Protein AF-A0AAW2FGM2-F1 (afdb_monomer_lite)

Sequence (177 aa):
MCGKAFARKAEIRDHERTHTGEKPYQCEFCGATFSQRSNLQSHKRATHYNDKRYKCDECGKGFKRRRLLDYHIKAAHTGERPYKCDICTATFVYPEHFKKHRRIHTGEKPYLCEVCGKAFNSRDNRNAHRFIHSDKKPYECLVCGMGFMRKPLLYAHMQIQVTHEKFSKHYLSVVVI

pLDDT: mean 86.31, std 13.94, range [35.91, 97.12]

Foldseek 3Di:
DDPDDDPDPVVVQLVVCVVVVDFPDADPPPRDTHSDPVVSVLCCCVPVVVPQPDADPVPRDGHSDPLVSVLCCCVPPVVPFPQADPVDRDTHSDVVVSVLVVCVVVVDFPDAQPPPRDTHSDPVVSQLVVCVVPVDQPDADPVPRDGHSDPVVSVVVVVVVVVVVVVVVVVVVPPDD

Organism: NCBI:txid286306

InterPro domains:
  IPR013087 Zinc finger C2H2-type [PF00096] (25-48)
  IPR013087 Zinc finger C2H2-type [PF00096] (54-77)
  IPR013087 Zinc finger C2H2-type [PF00096] (83-105)
  IPR013087 Zinc finger C2H2-type [PF00096] (111-133)
  IPR013087 Zinc finger C2H2-type [PF00096] (139-160)
  IPR013087 Zinc finger C2H2-type [PS00028] (27-48)
  IPR013087 Zinc finger C2H2-type [PS00028] (56-77)
  IPR013087 Zinc finger C2H2-type [PS00028] (85-105)
  IPR013087 Zinc finger C2H2-type [PS00028] (113-133)
  IPR013087 Zinc finger C2H2-type [PS50157] (1-24)
  IPR013087 Zinc finger C2H2-type [PS50157] (25-53)
  IPR013087 Zinc finger C2H2-type [PS50157] (54-82)
  IPR013087 Zinc finger C2H2-type [PS50157] (83-110)
  IPR013087 Zinc finger C2H2-type [PS50157] (111-138)
  IPR013087 Zinc finger C2H2-type [PS50157] (139-164)
  IPR013087 Zinc finger C2H2-type [SM00355] (1-19)
  IPR013087 Zinc finger C2H2-type [SM00355] (25-48)
  IPR013087 Zinc finger C2H2-type [SM00355] (54-77)
  IPR013087 Zinc finger C2H2-type [SM00355] (83-105)
  IPR013087 Zinc finger C2H2-type [SM00355] (111-133)

Secondary structure (DSSP, 8-state):
------SSHHHHHHHHHHHH----EE-TTT--EESSHHHHHHHHHHHTS----EE-TTT--EESSHHHHHHHHIIIII----EE-SSSS-EESSHHHHHHHHHHHH----EE-TTT--EESSHHHHHHHHGGGSS---EE-TTT--EESSHHHHHHHHHHHHHHHHHHHHHTTSS--

Structure (mmCIF, N/CA/C/O backbone):
data_AF-A0AAW2FGM2-F1
#
_entry.id   AF-A0AAW2FGM2-F1
#
loop_
_atom_site.group_PDB
_atom_site.id
_atom_site.type_symbol
_atom_site.label_atom_id
_atom_site.label_alt_id
_atom_site.label_comp_id
_atom_site.label_asym_id
_atom_site.label_entity_id
_atom_site.label_seq_id
_atom_site.pdbx_PDB_ins_code
_atom_site.Cartn_x
_atom_site.Cartn_y
_atom_site.Cartn_z
_atom_site.occupancy
_atom_site.B_iso_or_equiv
_atom_site.auth_seq_id
_atom_site.auth_comp_id
_atom_site.auth_asym_id
_atom_site.auth_atom_id
_atom_site.pdbx_PDB_model_num
ATOM 1 N N . MET A 1 1 ? -24.948 -17.562 7.994 1.00 68.38 1 MET A N 1
ATOM 2 C CA . MET A 1 1 ? -24.121 -18.772 7.776 1.00 68.38 1 MET A CA 1
ATOM 3 C C . MET A 1 1 ? -23.832 -18.901 6.288 1.00 68.38 1 MET A C 1
ATOM 5 O O . MET A 1 1 ? -24.749 -18.671 5.511 1.00 68.38 1 MET A O 1
ATOM 9 N N . CYS A 1 2 ? -22.591 -19.188 5.875 1.00 84.44 2 CYS A N 1
ATOM 10 C CA . CYS A 1 2 ? -22.249 -19.374 4.455 1.00 84.44 2 CYS A CA 1
ATOM 11 C C . CYS A 1 2 ? -21.988 -20.855 4.131 1.00 84.44 2 CYS A C 1
ATOM 13 O O . CYS A 1 2 ? -21.555 -21.606 4.998 1.00 84.44 2 CYS A O 1
ATOM 15 N N . GLY A 1 3 ? -22.253 -21.278 2.891 1.00 85.00 3 GLY A N 1
ATOM 16 C CA . GLY A 1 3 ? -22.211 -22.686 2.457 1.00 85.00 3 GLY A CA 1
ATOM 17 C C . GLY A 1 3 ? -20.811 -23.281 2.254 1.00 85.00 3 GLY A C 1
ATOM 18 O O . GLY A 1 3 ? -20.622 -24.097 1.358 1.00 85.00 3 GLY A O 1
ATOM 19 N N . LYS A 1 4 ? -19.804 -22.846 3.019 1.00 88.25 4 LYS A N 1
ATOM 20 C CA . LYS A 1 4 ? -18.447 -23.402 2.916 1.00 88.25 4 LYS A CA 1
ATOM 21 C C . LYS A 1 4 ? -18.359 -24.743 3.644 1.00 88.25 4 LYS A C 1
ATOM 23 O O . LYS A 1 4 ? -18.673 -24.823 4.827 1.00 88.25 4 LYS A O 1
ATOM 28 N N . ALA A 1 5 ? -17.871 -25.762 2.941 1.00 90.75 5 ALA A N 1
ATOM 29 C CA . ALA A 1 5 ? -17.566 -27.071 3.507 1.00 90.75 5 ALA A CA 1
ATOM 30 C C . ALA A 1 5 ? -16.104 -27.138 3.979 1.00 90.75 5 ALA A C 1
ATOM 32 O O . ALA A 1 5 ? -15.210 -26.588 3.334 1.00 90.75 5 ALA A O 1
ATOM 33 N N . PHE A 1 6 ? -15.865 -27.830 5.094 1.00 92.50 6 PHE A N 1
ATOM 34 C CA . PHE A 1 6 ? -14.537 -28.014 5.682 1.00 92.50 6 PHE A CA 1
ATOM 35 C C . PHE A 1 6 ? -14.317 -29.480 6.040 1.00 92.50 6 PHE A C 1
ATOM 37 O O . PHE A 1 6 ? -15.252 -30.173 6.438 1.00 92.50 6 PHE A O 1
ATOM 44 N N . ALA A 1 7 ? -13.069 -29.935 5.939 1.00 92.12 7 ALA A N 1
ATOM 45 C CA . ALA A 1 7 ? -12.710 -31.323 6.210 1.00 92.12 7 ALA A CA 1
ATOM 46 C C . ALA A 1 7 ? -12.625 -31.626 7.715 1.00 92.12 7 ALA A C 1
ATOM 48 O O . ALA A 1 7 ? -12.759 -32.778 8.124 1.00 92.12 7 ALA A O 1
ATOM 49 N N . ARG A 1 8 ? -12.386 -30.611 8.560 1.00 93.31 8 ARG A N 1
ATOM 50 C CA . ARG A 1 8 ? -12.215 -30.787 10.011 1.00 93.31 8 ARG A CA 1
ATOM 51 C C . ARG A 1 8 ? -13.100 -29.844 10.818 1.00 93.31 8 ARG A C 1
ATOM 53 O O . ARG A 1 8 ? -13.192 -28.657 10.524 1.00 93.31 8 ARG A O 1
ATOM 60 N N . LYS A 1 9 ? -13.639 -30.334 11.941 1.00 90.81 9 LYS A N 1
ATOM 61 C CA . LYS A 1 9 ? -14.436 -29.524 12.888 1.00 90.81 9 LYS A CA 1
ATOM 62 C C . LYS A 1 9 ? -13.695 -28.284 13.407 1.00 90.81 9 LYS A C 1
ATOM 64 O O . LYS A 1 9 ? -14.303 -27.234 13.580 1.00 90.81 9 LYS A O 1
ATOM 69 N N . ALA A 1 10 ? -12.383 -28.384 13.637 1.00 88.25 10 ALA A N 1
ATOM 70 C CA . ALA A 1 10 ? -11.576 -27.241 14.071 1.00 88.25 10 ALA A CA 1
ATOM 71 C C . ALA A 1 10 ? -11.558 -26.106 13.030 1.00 88.25 10 ALA A C 1
ATOM 73 O O . ALA A 1 10 ? -11.606 -24.939 13.408 1.00 88.25 10 ALA A O 1
ATOM 74 N N . GLU A 1 11 ? -11.545 -26.447 11.737 1.00 89.88 11 GLU A N 1
ATOM 75 C CA . GLU A 1 11 ? -11.578 -25.482 10.632 1.00 89.88 11 GLU A CA 1
ATOM 76 C C . GLU A 1 11 ? -12.949 -24.803 10.534 1.00 89.88 11 GLU A C 1
ATOM 78 O O . GLU A 1 11 ? -13.007 -23.598 10.306 1.00 89.88 11 GLU A O 1
ATOM 83 N N . ILE A 1 12 ? -14.036 -25.547 10.789 1.00 90.62 12 ILE A N 1
ATOM 84 C CA . ILE A 1 12 ? -15.398 -24.994 10.878 1.00 90.62 12 ILE A CA 1
ATOM 85 C C . ILE A 1 12 ? -15.466 -23.953 11.994 1.00 90.62 12 ILE A C 1
ATOM 87 O O . ILE A 1 12 ? -15.842 -22.815 11.738 1.00 90.62 12 ILE A O 1
ATOM 91 N N . ARG A 1 13 ? -15.025 -24.298 13.209 1.00 88.31 13 ARG A N 1
ATOM 92 C CA . ARG A 1 13 ? -15.037 -23.371 14.352 1.00 88.31 13 ARG A CA 1
ATOM 93 C C . ARG A 1 13 ? -14.201 -22.119 14.086 1.00 88.31 13 ARG A C 1
ATOM 95 O O . ARG A 1 13 ? -14.630 -21.005 14.364 1.00 88.31 13 ARG A O 1
ATOM 102 N N . ASP A 1 14 ? -13.000 -22.279 13.533 1.00 90.44 14 ASP A N 1
ATOM 103 C CA . ASP A 1 14 ? -12.157 -21.134 13.178 1.00 90.44 14 ASP A CA 1
ATOM 104 C C . ASP A 1 14 ? -12.788 -20.281 12.064 1.00 90.44 14 ASP A C 1
ATOM 106 O O . ASP A 1 14 ? -12.601 -19.062 12.040 1.00 90.44 14 ASP A O 1
ATOM 110 N N . HIS A 1 15 ? -13.545 -20.898 11.155 1.00 91.12 15 HIS A N 1
ATOM 111 C CA . HIS A 1 15 ? -14.318 -20.198 10.139 1.00 91.12 15 HIS A CA 1
ATOM 112 C C . HIS A 1 15 ? -15.531 -19.464 10.725 1.00 91.12 15 HIS A C 1
ATOM 114 O O . HIS A 1 15 ? -15.782 -18.327 10.332 1.00 91.12 15 HIS A O 1
ATOM 120 N N . GLU A 1 16 ? -16.252 -20.042 11.683 1.00 91.31 16 GLU A N 1
ATOM 121 C CA . GLU A 1 16 ? -17.394 -19.402 12.351 1.00 91.31 16 GLU A CA 1
ATOM 122 C C . GLU A 1 16 ? -17.005 -18.075 13.006 1.00 91.31 16 GLU A C 1
ATOM 124 O O . GLU A 1 16 ? -17.741 -17.093 12.895 1.00 91.31 16 GLU A O 1
ATOM 129 N N . ARG A 1 17 ? -15.783 -17.985 13.549 1.00 93.06 17 ARG A N 1
ATOM 130 C CA . ARG A 1 17 ? -15.220 -16.726 14.068 1.00 93.06 17 ARG A CA 1
ATOM 131 C C . ARG A 1 17 ? -15.147 -15.602 13.033 1.00 93.06 17 ARG A C 1
ATOM 133 O O . ARG A 1 17 ? -15.082 -14.431 13.395 1.00 93.06 17 ARG A O 1
ATOM 140 N N . THR A 1 18 ? -15.146 -15.925 11.739 1.00 90.12 18 THR A N 1
ATOM 141 C CA . THR A 1 18 ? -15.188 -14.914 10.670 1.00 90.12 18 THR A CA 1
ATOM 142 C C . THR A 1 18 ? -16.576 -14.303 10.482 1.00 90.12 18 THR A C 1
ATOM 144 O O . THR A 1 18 ? -16.660 -13.177 10.001 1.00 90.12 18 THR A O 1
ATOM 147 N N . HIS A 1 19 ? -17.637 -15.000 10.903 1.00 91.00 19 HIS A N 1
ATOM 148 C CA . HIS A 1 19 ? -19.005 -14.475 10.923 1.00 91.00 19 HIS A CA 1
ATOM 149 C C . HIS A 1 19 ? -19.289 -13.713 12.215 1.00 91.00 19 HIS A C 1
ATOM 151 O O . HIS A 1 19 ? -19.870 -12.635 12.173 1.00 91.00 19 HIS A O 1
ATOM 157 N N . THR A 1 20 ? -18.857 -14.253 13.357 1.00 92.25 20 THR A N 1
ATOM 158 C CA . THR A 1 20 ? -19.113 -13.644 14.674 1.00 92.25 20 THR A CA 1
ATOM 159 C C . THR A 1 20 ? -18.164 -12.491 14.997 1.00 92.25 20 THR A C 1
ATOM 161 O O . THR A 1 20 ? -18.450 -11.675 15.868 1.00 92.25 20 THR A O 1
ATOM 164 N N . GLY A 1 21 ? -17.015 -12.416 14.321 1.00 91.44 21 GLY A N 1
ATOM 165 C CA . GLY A 1 21 ? -15.962 -11.450 14.626 1.00 91.44 21 GLY A CA 1
ATOM 166 C C . GLY A 1 21 ? -15.158 -11.786 15.886 1.00 91.44 21 GLY A C 1
ATOM 167 O O . GLY A 1 21 ? -14.332 -10.972 16.303 1.00 91.44 21 GLY A O 1
ATOM 168 N N . GLU A 1 22 ? -15.363 -12.966 16.478 1.00 94.12 22 GLU A N 1
ATOM 169 C CA . GLU A 1 22 ? -14.672 -13.408 17.688 1.00 94.12 22 GLU A CA 1
ATOM 170 C C . GLU A 1 22 ? -13.151 -13.497 17.462 1.00 94.12 22 GLU A C 1
ATOM 172 O O . GLU A 1 22 ? -12.649 -14.110 16.511 1.00 94.12 22 GLU A O 1
ATOM 177 N N . LYS A 1 23 ? -12.390 -12.873 18.363 1.00 94.12 23 LYS A N 1
ATOM 178 C CA . LYS A 1 23 ? -10.925 -12.804 18.304 1.00 94.12 23 LYS A CA 1
ATOM 179 C C . LYS A 1 23 ? -10.315 -13.187 19.654 1.00 94.12 23 LYS A C 1
ATOM 181 O O . LYS A 1 23 ? -9.809 -12.314 20.356 1.00 94.12 23 LYS A O 1
ATOM 186 N N . PRO A 1 24 ? -10.349 -14.477 20.025 1.00 94.31 24 PRO A N 1
ATOM 187 C CA . PRO A 1 24 ? -9.980 -14.916 21.370 1.00 94.31 24 PRO A CA 1
ATOM 188 C C . PRO A 1 24 ? -8.474 -14.823 21.653 1.00 94.31 24 PRO A C 1
ATOM 190 O O . PRO A 1 24 ? -8.050 -14.914 22.800 1.00 94.31 24 PRO A O 1
ATOM 193 N N . TYR A 1 25 ? -7.636 -14.649 20.628 1.00 95.94 25 TYR A N 1
ATOM 194 C CA . TYR A 1 25 ? -6.185 -14.628 20.793 1.00 95.94 25 TYR A CA 1
ATOM 195 C C . TYR A 1 25 ? -5.666 -13.193 20.863 1.00 95.94 25 TYR A C 1
ATOM 197 O O . TYR A 1 25 ? -5.534 -12.533 19.833 1.00 95.94 25 TYR A O 1
ATOM 205 N N . GLN A 1 26 ? -5.329 -12.724 22.062 1.00 96.75 26 GLN A N 1
ATOM 206 C CA . GLN A 1 26 ? -4.797 -11.382 22.298 1.00 96.75 26 GLN A CA 1
ATOM 207 C C . GLN A 1 26 ? -3.262 -11.360 22.357 1.00 96.75 26 GLN A C 1
ATOM 209 O O . GLN A 1 26 ? -2.614 -12.261 22.889 1.00 96.75 26 GLN A O 1
ATOM 214 N N . CYS A 1 27 ? -2.665 -10.311 21.795 1.00 96.19 27 CYS A N 1
ATOM 215 C CA . CYS A 1 27 ? -1.245 -10.023 21.922 1.00 96.19 27 CYS A CA 1
ATOM 216 C C . CYS A 1 27 ? -0.954 -9.327 23.251 1.00 96.19 27 CYS A C 1
ATOM 218 O O . CYS A 1 27 ? -1.434 -8.222 23.482 1.00 96.19 27 CYS A O 1
ATOM 220 N N . GLU A 1 28 ? -0.106 -9.937 24.075 1.00 95.94 28 GLU A N 1
ATOM 221 C CA . GLU A 1 28 ? 0.314 -9.389 25.374 1.00 95.94 28 GLU A CA 1
ATOM 222 C C . GLU A 1 28 ? 1.107 -8.076 25.269 1.00 95.94 28 GLU A C 1
ATOM 224 O O . GLU A 1 28 ? 1.099 -7.280 26.196 1.00 95.94 28 GLU A O 1
ATOM 229 N N . PHE A 1 29 ? 1.755 -7.813 24.127 1.00 93.00 29 PHE A N 1
ATOM 230 C CA . PHE A 1 29 ? 2.614 -6.635 23.953 1.00 93.00 29 PHE A CA 1
ATOM 231 C C . PHE A 1 29 ? 1.876 -5.385 23.458 1.00 93.00 29 PHE A C 1
ATOM 233 O O . PHE A 1 29 ? 2.351 -4.275 23.668 1.00 93.00 29 PHE A O 1
ATOM 240 N N . CYS A 1 30 ? 0.764 -5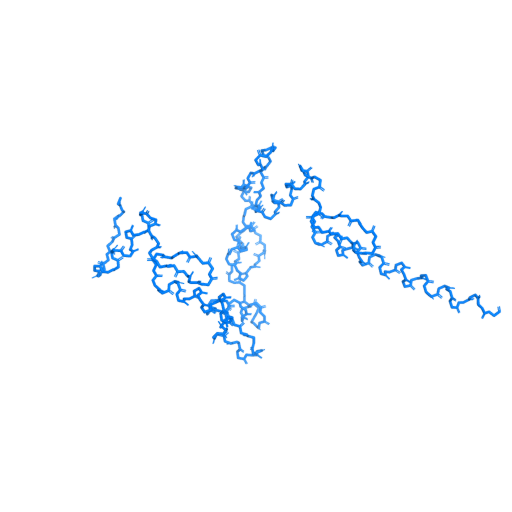.535 22.732 1.00 94.44 30 CYS A N 1
ATOM 241 C CA . CYS A 1 30 ? 0.050 -4.393 22.138 1.00 94.44 30 CYS A CA 1
ATOM 242 C C . CYS A 1 30 ? -1.477 -4.496 22.200 1.00 94.44 30 CYS A C 1
ATOM 244 O O . CYS A 1 30 ? -2.172 -3.680 21.600 1.00 94.44 30 CYS A O 1
ATOM 246 N N . GLY A 1 31 ? -2.016 -5.526 22.855 1.00 93.44 31 GLY A N 1
ATOM 247 C CA . GLY A 1 31 ? -3.454 -5.745 22.992 1.00 93.44 31 GLY A CA 1
ATOM 248 C C . GLY A 1 31 ? -4.181 -6.154 21.706 1.00 93.44 31 GLY A C 1
ATOM 249 O O . GLY A 1 31 ? -5.380 -6.410 21.760 1.00 93.44 31 GLY A O 1
ATOM 250 N N . ALA A 1 32 ? -3.498 -6.252 20.558 1.00 95.50 32 ALA A N 1
ATOM 251 C CA . ALA A 1 32 ? -4.118 -6.640 19.290 1.00 95.50 32 ALA A CA 1
ATOM 252 C C . ALA A 1 32 ? -4.714 -8.055 19.356 1.00 95.50 32 ALA A C 1
ATOM 254 O O . ALA A 1 32 ? -4.048 -8.987 19.805 1.00 95.50 32 ALA A O 1
ATOM 255 N N . THR A 1 33 ? -5.944 -8.232 18.866 1.00 96.31 33 THR A N 1
ATOM 256 C CA . THR A 1 33 ? -6.665 -9.512 18.923 1.00 96.31 33 THR A CA 1
ATOM 257 C C . THR A 1 33 ? -6.789 -10.191 17.558 1.00 96.31 33 THR A C 1
ATOM 259 O O . THR A 1 33 ? -6.890 -9.546 16.509 1.00 96.31 33 THR A O 1
ATOM 262 N N . PHE A 1 34 ? -6.784 -11.524 17.565 1.00 95.38 34 PHE A N 1
ATOM 263 C CA . PHE A 1 34 ? -6.792 -12.378 16.381 1.00 95.38 34 PHE A CA 1
ATOM 264 C C . PHE A 1 34 ? -7.787 -13.531 16.544 1.00 95.38 34 PHE A C 1
ATOM 266 O O . PHE A 1 34 ? -7.975 -14.063 17.635 1.00 95.38 34 PHE A O 1
ATOM 273 N N . SER A 1 35 ? -8.398 -13.955 15.436 1.00 93.94 35 SER A N 1
ATOM 274 C CA . SER A 1 35 ? -9.337 -15.089 15.395 1.00 93.94 35 SER A CA 1
ATOM 275 C C . SER A 1 35 ? -8.649 -16.458 15.423 1.00 93.94 35 SER A C 1
ATOM 277 O O . SER A 1 35 ? -9.289 -17.465 15.718 1.00 93.94 35 SER A O 1
ATOM 279 N N . GLN A 1 36 ? -7.343 -16.506 15.136 1.00 93.56 36 GLN A N 1
ATOM 280 C CA . GLN A 1 36 ? -6.541 -17.732 15.087 1.00 93.56 36 GLN A CA 1
ATOM 281 C C . GLN A 1 36 ? -5.196 -17.549 15.799 1.00 93.56 36 GLN A C 1
ATOM 283 O O . GLN A 1 36 ? -4.550 -16.501 15.680 1.00 93.56 36 GLN A O 1
ATOM 288 N N . ARG A 1 37 ? -4.731 -18.608 16.475 1.00 93.12 37 ARG A N 1
ATOM 289 C CA . ARG A 1 37 ? -3.447 -18.626 17.198 1.00 93.12 37 ARG A CA 1
ATOM 290 C C . ARG A 1 37 ? -2.247 -18.430 16.269 1.00 93.12 37 ARG A C 1
ATOM 292 O O . ARG A 1 37 ? -1.303 -17.726 16.625 1.00 93.12 37 ARG A O 1
ATOM 299 N N . SER A 1 38 ? -2.287 -19.020 15.075 1.00 91.19 38 SER A N 1
ATOM 300 C CA . SER A 1 38 ? -1.256 -18.862 14.038 1.00 91.19 38 SER A CA 1
ATOM 301 C C . SER A 1 38 ? -1.060 -17.391 13.661 1.00 91.19 38 SER A C 1
ATOM 303 O O . SER A 1 38 ? 0.073 -16.912 13.613 1.00 91.19 38 SER A O 1
ATOM 305 N N . ASN A 1 39 ? -2.157 -16.647 13.496 1.00 92.50 39 ASN A N 1
ATOM 306 C CA . ASN A 1 39 ? -2.129 -15.225 13.162 1.00 92.50 39 ASN A CA 1
ATOM 307 C C . ASN A 1 39 ? -1.524 -14.380 14.288 1.00 92.50 39 ASN A C 1
ATOM 309 O O . ASN A 1 39 ? -0.665 -13.541 14.008 1.00 92.50 39 ASN A O 1
ATOM 313 N N . LEU A 1 40 ? -1.895 -14.639 15.550 1.00 94.44 40 LEU A N 1
ATOM 314 C CA . LEU A 1 40 ? -1.258 -13.997 16.706 1.00 94.44 40 LEU A CA 1
ATOM 315 C C . LEU A 1 40 ? 0.252 -14.275 16.724 1.00 94.44 40 LEU A C 1
ATOM 317 O O . LEU A 1 40 ? 1.063 -13.367 16.904 1.00 94.44 40 LEU A O 1
ATOM 321 N N . GLN A 1 41 ? 0.649 -15.525 16.500 1.00 92.19 41 GLN A N 1
ATOM 322 C CA . GLN A 1 41 ? 2.053 -15.911 16.527 1.00 92.19 41 GLN A CA 1
ATOM 323 C C . GLN A 1 41 ? 2.860 -15.242 15.404 1.00 92.19 41 GLN A C 1
ATOM 325 O O . GLN A 1 41 ? 3.976 -14.768 15.643 1.00 92.19 41 GLN A O 1
ATOM 330 N N . SER A 1 42 ? 2.308 -15.178 14.191 1.00 88.94 42 SER A N 1
ATOM 331 C CA . SER A 1 42 ? 2.902 -14.442 13.075 1.00 88.94 42 SER A CA 1
ATOM 332 C C . SER A 1 42 ? 2.984 -12.944 13.360 1.00 88.94 42 SER A C 1
ATOM 334 O O . SER A 1 42 ? 3.994 -12.328 13.030 1.00 88.94 42 SER A O 1
ATOM 336 N N . HIS A 1 43 ? 1.968 -12.361 14.001 1.00 91.06 43 HIS A N 1
ATOM 337 C CA . HIS A 1 43 ? 1.990 -10.970 14.443 1.00 91.06 43 HIS A CA 1
ATOM 338 C C . HIS A 1 43 ? 3.114 -10.714 15.454 1.00 91.06 43 HIS A C 1
ATOM 340 O O . HIS A 1 43 ? 3.910 -9.806 15.228 1.00 91.06 43 HIS A O 1
ATOM 346 N N . LYS A 1 44 ? 3.248 -11.538 16.505 1.00 91.44 44 LYS A N 1
ATOM 347 C CA . LYS A 1 44 ? 4.320 -11.385 17.506 1.00 91.44 44 LYS A CA 1
ATOM 348 C C . LYS A 1 44 ? 5.706 -11.380 16.854 1.00 91.44 44 LYS A C 1
ATOM 350 O O . LYS A 1 44 ? 6.495 -10.462 17.064 1.00 91.44 44 LYS A O 1
ATOM 355 N N . ARG A 1 45 ? 5.958 -12.350 15.970 1.00 87.81 45 ARG A N 1
ATOM 356 C CA . ARG A 1 45 ? 7.206 -12.454 15.187 1.00 87.81 45 ARG A CA 1
ATOM 357 C C . ARG A 1 45 ? 7.452 -11.225 14.321 1.00 87.81 45 ARG A C 1
ATOM 359 O O . ARG A 1 45 ? 8.539 -10.656 14.341 1.00 87.81 45 ARG A O 1
ATOM 366 N N . ALA A 1 46 ? 6.437 -10.807 13.574 1.00 85.06 46 ALA A N 1
ATOM 367 C CA . ALA A 1 46 ? 6.564 -9.711 12.632 1.00 85.06 46 ALA A CA 1
ATOM 368 C C . ALA A 1 46 ? 6.711 -8.349 13.323 1.00 85.06 46 ALA A C 1
ATOM 370 O O . ALA A 1 46 ? 7.460 -7.514 12.826 1.00 85.06 46 ALA A O 1
ATOM 371 N N . THR A 1 47 ? 5.992 -8.092 14.412 1.00 86.19 47 THR A N 1
ATOM 372 C CA . THR A 1 47 ? 5.864 -6.744 14.987 1.00 86.19 47 THR A CA 1
ATOM 373 C C . THR A 1 47 ? 6.773 -6.522 16.185 1.00 86.19 47 THR A C 1
ATOM 375 O O . THR A 1 47 ? 7.353 -5.448 16.287 1.00 86.19 47 THR A O 1
ATOM 378 N N . HIS A 1 48 ? 6.932 -7.517 17.057 1.00 88.56 48 HIS A N 1
ATOM 379 C CA . HIS A 1 48 ? 7.652 -7.340 18.321 1.00 88.56 48 HIS A CA 1
ATOM 380 C C . HIS A 1 48 ? 9.091 -7.854 18.248 1.00 88.56 48 HIS A C 1
ATOM 382 O O . HIS A 1 48 ? 9.997 -7.195 18.739 1.00 88.56 48 HIS A O 1
ATOM 388 N N . TYR A 1 49 ? 9.328 -8.966 17.548 1.00 86.12 49 TYR A N 1
ATOM 389 C CA . TYR A 1 49 ? 10.671 -9.557 17.446 1.00 86.12 49 TYR A CA 1
ATOM 390 C C . TYR A 1 49 ? 11.447 -9.145 16.190 1.00 86.12 49 TYR A C 1
ATOM 392 O O . TYR A 1 49 ? 12.590 -9.551 16.016 1.00 86.12 49 TYR A O 1
ATOM 400 N N . ASN A 1 50 ? 10.829 -8.367 15.290 1.00 80.81 50 ASN A N 1
ATOM 401 C CA . ASN A 1 50 ? 11.396 -8.000 13.984 1.00 80.81 50 ASN A CA 1
ATOM 402 C C . ASN A 1 50 ? 11.987 -9.187 13.208 1.00 80.81 50 ASN A C 1
ATOM 404 O O . ASN A 1 50 ? 12.933 -9.043 12.434 1.00 80.81 50 ASN A O 1
ATOM 408 N N . ASP A 1 51 ? 11.375 -10.354 13.381 1.00 84.38 51 ASP A N 1
ATOM 409 C CA . ASP A 1 51 ? 11.891 -11.613 12.882 1.00 84.38 51 ASP A CA 1
ATOM 410 C C . ASP A 1 51 ? 11.741 -11.675 11.352 1.00 84.38 51 ASP A C 1
ATOM 412 O O . ASP A 1 51 ? 10.645 -11.824 10.795 1.00 84.38 51 ASP A O 1
ATOM 416 N N . LYS A 1 52 ? 12.869 -11.492 10.662 1.00 84.44 52 LYS A N 1
ATOM 417 C CA . LYS A 1 52 ? 12.999 -11.478 9.202 1.00 84.44 52 LYS A CA 1
ATOM 418 C C . LYS A 1 52 ? 13.523 -12.826 8.701 1.00 84.44 52 LYS A C 1
ATOM 420 O O . LYS A 1 52 ? 14.610 -12.909 8.134 1.00 84.44 52 LYS A O 1
ATOM 425 N N . ARG A 1 53 ? 12.733 -13.880 8.915 1.00 86.44 53 ARG A N 1
ATOM 426 C CA . ARG A 1 53 ? 13.085 -15.275 8.576 1.00 86.44 53 ARG A CA 1
ATOM 427 C C . ARG A 1 53 ? 13.435 -15.500 7.111 1.00 86.44 53 ARG A C 1
ATOM 429 O O . ARG A 1 53 ? 14.210 -16.392 6.802 1.00 86.44 53 ARG A O 1
ATOM 436 N N . TYR A 1 54 ? 12.825 -14.732 6.215 1.00 91.38 54 TYR A N 1
ATOM 437 C CA . TYR A 1 54 ? 12.990 -14.921 4.780 1.00 91.38 54 TYR A CA 1
ATOM 438 C C . TYR A 1 54 ? 14.058 -13.963 4.283 1.00 91.38 54 TYR A C 1
ATOM 440 O O . TYR A 1 54 ? 13.805 -12.764 4.208 1.00 91.38 54 TYR A O 1
ATOM 448 N N . LYS A 1 55 ? 15.245 -14.473 3.975 1.00 93.12 55 LYS A N 1
ATOM 449 C CA . LYS A 1 55 ? 16.352 -13.668 3.461 1.00 93.12 55 LYS A CA 1
ATOM 450 C C . LYS A 1 55 ? 16.447 -13.824 1.948 1.00 93.12 55 LYS A C 1
ATOM 452 O O . LYS A 1 55 ? 16.114 -14.876 1.417 1.00 93.12 55 LYS A O 1
ATOM 457 N N . CYS A 1 56 ? 16.821 -12.744 1.279 1.00 95.50 56 CYS A N 1
ATOM 458 C CA . CYS A 1 56 ? 17.227 -12.784 -0.114 1.00 95.50 56 CYS A CA 1
ATOM 459 C C . CYS A 1 56 ? 18.653 -13.314 -0.181 1.00 95.50 56 CYS A C 1
ATOM 461 O O . CYS A 1 56 ? 19.522 -12.753 0.482 1.00 95.50 56 CYS A O 1
ATOM 463 N N . ASP A 1 57 ? 18.881 -14.357 -0.969 1.00 94.75 57 ASP A N 1
ATOM 464 C CA . ASP A 1 57 ? 20.209 -14.959 -1.094 1.00 94.75 57 ASP A CA 1
ATOM 465 C C . ASP A 1 57 ? 21.151 -14.072 -1.926 1.00 94.75 57 ASP A C 1
ATOM 467 O O . ASP A 1 57 ? 22.348 -14.041 -1.670 1.00 94.75 57 ASP A O 1
ATOM 471 N N . GLU A 1 58 ? 20.609 -13.263 -2.844 1.00 93.56 58 GLU A N 1
ATOM 472 C CA . GLU A 1 58 ? 21.400 -12.367 -3.699 1.00 93.56 58 GLU A CA 1
ATOM 473 C C . GLU A 1 58 ? 21.910 -11.111 -2.973 1.00 93.56 58 GLU A C 1
ATOM 475 O O . GLU A 1 58 ? 23.014 -10.648 -3.240 1.00 93.56 58 GLU A O 1
ATOM 480 N N . CYS A 1 59 ? 21.122 -10.524 -2.061 1.00 95.12 59 CYS A N 1
ATOM 481 C CA . CYS A 1 59 ? 21.496 -9.270 -1.381 1.00 95.12 59 CYS A CA 1
ATOM 482 C C . CYS A 1 59 ? 21.420 -9.315 0.152 1.00 95.12 59 CYS A C 1
ATOM 484 O O . CYS A 1 59 ? 21.537 -8.285 0.816 1.00 95.12 59 CYS A O 1
ATOM 486 N N . GLY A 1 60 ? 21.142 -10.479 0.743 1.00 90.44 60 GLY A N 1
ATOM 487 C CA . GLY A 1 60 ? 21.036 -10.677 2.193 1.00 90.44 60 GLY A CA 1
ATOM 488 C C . GLY A 1 60 ? 19.826 -10.010 2.863 1.00 90.44 60 GLY A C 1
ATOM 489 O O . GLY A 1 60 ? 19.621 -10.148 4.073 1.00 90.44 60 GLY A O 1
ATOM 490 N N . LYS A 1 61 ? 18.993 -9.274 2.115 1.00 91.94 61 LYS A N 1
ATOM 491 C CA . LYS A 1 61 ? 17.887 -8.491 2.681 1.00 91.94 61 LYS A CA 1
ATOM 492 C C . LYS A 1 61 ? 16.809 -9.396 3.279 1.00 91.94 61 LYS A C 1
ATOM 494 O O . LYS A 1 61 ? 16.286 -10.287 2.620 1.00 91.94 61 LYS A O 1
ATOM 499 N N . GLY A 1 62 ? 16.449 -9.137 4.537 1.00 91.12 62 GLY A N 1
ATOM 500 C CA . GLY A 1 62 ? 15.468 -9.928 5.282 1.00 91.12 62 GLY A CA 1
ATOM 501 C C . GLY A 1 62 ? 14.024 -9.408 5.205 1.00 91.12 62 GLY A C 1
ATOM 502 O O . GLY A 1 62 ? 13.767 -8.202 5.295 1.00 91.12 62 GLY A O 1
ATOM 503 N N . PHE A 1 63 ? 13.069 -10.336 5.160 1.00 91.38 63 PHE A N 1
ATOM 504 C CA . PHE A 1 63 ? 11.630 -10.115 5.037 1.00 91.38 63 PHE A CA 1
ATOM 505 C C . PHE A 1 63 ? 10.837 -10.935 6.059 1.00 91.38 63 PHE A C 1
ATOM 507 O O . PHE A 1 63 ? 11.190 -12.052 6.435 1.00 91.38 63 PHE A O 1
ATOM 514 N N . LYS A 1 64 ? 9.699 -10.376 6.483 1.00 87.50 64 LYS A N 1
ATOM 515 C CA . LYS A 1 64 ? 8.808 -10.975 7.494 1.00 87.50 64 LYS A CA 1
ATOM 516 C C . LYS A 1 64 ? 7.897 -12.075 6.923 1.00 87.50 64 LYS A C 1
ATOM 518 O O . LYS A 1 64 ? 7.314 -12.848 7.675 1.00 87.50 64 LYS A O 1
ATOM 523 N N . ARG A 1 65 ? 7.717 -12.123 5.597 1.00 87.50 65 ARG A N 1
ATOM 524 C CA . ARG A 1 65 ? 6.846 -13.081 4.890 1.00 87.50 65 ARG A CA 1
ATOM 525 C C . ARG A 1 65 ? 7.489 -13.501 3.573 1.00 87.50 65 ARG A C 1
ATOM 527 O O . ARG A 1 65 ? 8.077 -12.647 2.914 1.00 87.50 65 ARG A O 1
ATOM 534 N N . ARG A 1 66 ? 7.282 -14.756 3.154 1.00 91.50 66 ARG A N 1
ATOM 535 C CA . ARG A 1 66 ? 7.828 -15.291 1.894 1.00 91.50 66 ARG A CA 1
ATOM 536 C C . ARG A 1 66 ? 7.394 -14.484 0.672 1.00 91.50 66 ARG A C 1
ATOM 538 O O . ARG A 1 66 ? 8.244 -14.005 -0.055 1.00 91.50 66 ARG A O 1
ATOM 545 N N . ARG A 1 67 ? 6.096 -14.182 0.546 1.00 92.00 67 ARG A N 1
ATOM 546 C CA . ARG A 1 67 ? 5.565 -13.356 -0.557 1.00 92.00 67 ARG A CA 1
ATOM 547 C C . ARG A 1 67 ? 6.274 -11.999 -0.706 1.00 92.00 67 ARG A C 1
ATOM 549 O O . ARG A 1 67 ? 6.401 -11.500 -1.815 1.00 92.00 67 ARG A O 1
ATOM 556 N N . LEU A 1 68 ? 6.716 -11.382 0.396 1.00 93.00 68 LEU A N 1
ATOM 557 C CA . LEU A 1 68 ? 7.441 -10.105 0.328 1.00 93.00 68 LEU A CA 1
ATOM 558 C C . LEU A 1 68 ? 8.865 -10.282 -0.203 1.00 93.00 68 LEU A C 1
ATOM 560 O O . LEU A 1 68 ? 9.344 -9.403 -0.912 1.00 93.00 68 LEU A O 1
ATOM 564 N N . LEU A 1 69 ? 9.513 -11.403 0.126 1.00 95.50 69 LEU A N 1
ATOM 565 C CA . LEU A 1 69 ? 10.782 -11.786 -0.481 1.00 95.50 69 LEU A CA 1
ATOM 566 C C . LEU A 1 69 ? 10.596 -12.045 -1.983 1.00 95.50 69 LEU A C 1
ATOM 568 O O . LEU A 1 69 ? 11.346 -11.494 -2.777 1.00 95.50 69 LEU A O 1
ATOM 572 N N . ASP A 1 70 ? 9.560 -12.787 -2.379 1.00 95.81 70 ASP A N 1
ATOM 573 C CA . ASP A 1 70 ? 9.305 -13.081 -3.795 1.00 95.81 70 ASP A CA 1
ATOM 574 C C . ASP A 1 70 ? 9.079 -11.787 -4.601 1.00 95.81 70 ASP A C 1
ATOM 576 O O . ASP A 1 70 ? 9.681 -11.594 -5.653 1.00 95.81 70 ASP A O 1
ATOM 580 N N . TYR A 1 71 ? 8.273 -10.844 -4.091 1.00 96.38 71 TYR A N 1
ATOM 581 C CA . TYR A 1 71 ? 8.109 -9.533 -4.735 1.00 96.38 71 TYR A CA 1
ATOM 582 C C . TYR A 1 71 ? 9.401 -8.724 -4.783 1.00 96.38 71 TYR A C 1
ATOM 584 O O . TYR A 1 71 ? 9.639 -8.011 -5.756 1.00 96.38 71 TYR A O 1
ATOM 592 N N . HIS A 1 72 ? 10.234 -8.814 -3.748 1.00 95.69 72 HIS A N 1
ATOM 593 C CA . HIS A 1 72 ? 11.536 -8.170 -3.761 1.00 95.69 72 HIS A CA 1
ATOM 594 C C . HIS A 1 72 ? 12.440 -8.749 -4.850 1.00 95.69 72 HIS A C 1
ATOM 596 O O . HIS A 1 72 ? 13.008 -7.962 -5.599 1.00 95.69 72 HIS A O 1
ATOM 602 N N . ILE A 1 7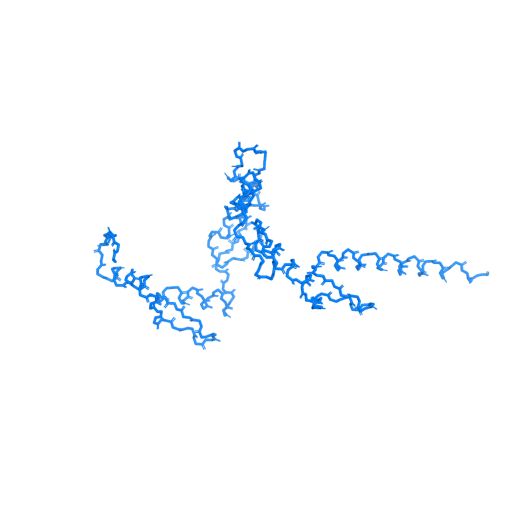3 ? 12.521 -10.074 -4.983 1.00 96.88 73 ILE A N 1
ATOM 603 C CA . ILE A 1 73 ? 13.303 -10.738 -6.036 1.00 96.88 73 ILE A CA 1
ATOM 604 C C . ILE A 1 73 ? 12.804 -10.307 -7.418 1.00 96.88 73 ILE A C 1
ATOM 606 O O . ILE A 1 73 ? 13.586 -9.891 -8.274 1.00 96.88 73 ILE A O 1
ATOM 610 N N . LYS A 1 74 ? 11.481 -10.295 -7.613 1.00 96.75 74 LYS A N 1
ATOM 611 C CA . LYS A 1 74 ? 10.863 -9.819 -8.856 1.00 96.75 74 LYS A CA 1
ATOM 612 C C . LYS A 1 74 ? 11.218 -8.369 -9.181 1.00 96.75 74 LYS A C 1
ATOM 614 O O . LYS A 1 74 ? 11.617 -8.056 -10.295 1.00 96.75 74 LYS A O 1
ATOM 619 N N . ALA A 1 75 ? 11.127 -7.484 -8.194 1.00 95.69 75 ALA A N 1
ATOM 620 C CA . ALA A 1 75 ? 11.370 -6.059 -8.391 1.00 95.69 75 ALA A CA 1
ATOM 621 C C . ALA A 1 75 ? 12.851 -5.683 -8.532 1.00 95.69 75 ALA A C 1
ATOM 623 O O . ALA A 1 75 ? 13.160 -4.770 -9.292 1.00 95.69 75 ALA A O 1
ATOM 624 N N . ALA A 1 76 ? 13.730 -6.303 -7.744 1.00 95.31 76 ALA A N 1
ATOM 625 C CA . ALA A 1 76 ? 15.104 -5.845 -7.551 1.00 95.31 76 ALA A CA 1
ATOM 626 C C . ALA A 1 76 ? 16.138 -6.642 -8.348 1.00 95.31 76 ALA A C 1
ATOM 628 O O . ALA A 1 76 ? 17.186 -6.090 -8.661 1.00 95.31 76 ALA A O 1
ATOM 629 N N . HIS A 1 77 ? 15.847 -7.907 -8.659 1.00 96.31 77 HIS A N 1
ATOM 630 C CA . HIS A 1 77 ? 16.832 -8.828 -9.225 1.00 96.31 77 HIS A CA 1
ATOM 631 C C . HIS A 1 77 ? 16.454 -9.284 -10.639 1.00 96.31 77 HIS A C 1
ATOM 633 O O . HIS A 1 77 ? 17.274 -9.229 -11.546 1.00 96.31 77 HIS A O 1
ATOM 639 N N . THR A 1 78 ? 15.190 -9.652 -10.869 1.00 95.56 78 THR A N 1
ATOM 640 C CA . THR A 1 78 ? 14.760 -10.205 -12.174 1.00 95.56 78 THR A CA 1
ATOM 641 C C . THR A 1 78 ? 14.085 -9.189 -13.096 1.00 95.56 78 THR A C 1
ATOM 643 O O . THR A 1 78 ? 14.001 -9.403 -14.301 1.00 95.56 78 THR A O 1
ATOM 646 N N . GLY A 1 79 ? 13.540 -8.102 -12.543 1.00 93.75 79 GLY A N 1
ATOM 647 C CA . GLY A 1 79 ? 12.721 -7.147 -13.292 1.00 93.75 79 GLY A CA 1
ATOM 648 C C . GLY A 1 79 ? 11.336 -7.675 -13.696 1.00 93.75 79 GLY A C 1
ATOM 649 O O . GLY A 1 79 ? 10.615 -6.985 -14.420 1.00 93.75 79 GLY A O 1
ATOM 650 N N . GLU A 1 80 ? 10.928 -8.862 -13.235 1.00 95.62 80 GLU A N 1
ATOM 651 C CA . GLU A 1 80 ? 9.634 -9.457 -13.570 1.00 95.62 80 GLU A CA 1
ATOM 652 C C . GLU A 1 80 ? 8.473 -8.598 -13.038 1.00 95.62 80 GLU A C 1
ATOM 654 O O . GLU A 1 80 ? 8.375 -8.292 -11.846 1.00 95.62 80 GLU A O 1
ATOM 659 N N . ARG A 1 81 ? 7.536 -8.238 -13.923 1.00 95.12 81 ARG A N 1
ATOM 660 C CA . ARG A 1 81 ? 6.332 -7.453 -13.596 1.00 95.12 81 ARG A CA 1
ATOM 661 C C . ARG A 1 81 ? 5.074 -8.200 -14.046 1.00 95.12 81 ARG A C 1
ATOM 663 O O . ARG A 1 81 ? 4.574 -7.937 -15.142 1.00 95.12 81 ARG A O 1
ATOM 670 N N . PRO A 1 82 ? 4.562 -9.138 -13.225 1.00 94.94 82 PRO A N 1
ATOM 671 C CA . PRO A 1 82 ? 3.501 -10.060 -13.639 1.00 94.94 82 PRO A CA 1
ATOM 672 C C . PRO A 1 82 ? 2.171 -9.367 -13.936 1.00 94.94 82 PRO A C 1
ATOM 674 O O . PRO A 1 82 ? 1.370 -9.855 -14.727 1.00 94.94 82 PRO A O 1
ATOM 677 N N . TYR A 1 83 ? 1.916 -8.233 -13.285 1.00 96.94 83 TYR A N 1
ATOM 678 C CA . TYR A 1 83 ? 0.627 -7.561 -13.353 1.00 96.94 83 TYR A CA 1
ATOM 679 C C . TYR A 1 83 ? 0.671 -6.478 -14.424 1.00 96.94 83 TYR A C 1
ATOM 681 O O . TYR A 1 83 ? 1.183 -5.381 -14.192 1.00 96.94 83 TYR A O 1
ATOM 689 N N . LYS A 1 84 ? 0.151 -6.801 -15.605 1.00 97.00 84 LYS A N 1
ATOM 690 C CA . LYS A 1 84 ? 0.110 -5.904 -16.763 1.00 97.00 84 LYS A CA 1
ATOM 691 C C . LYS A 1 84 ? -1.267 -5.265 -16.880 1.00 97.00 84 LYS A C 1
ATOM 693 O O . LYS A 1 84 ? -2.276 -5.941 -16.687 1.00 97.00 84 LYS A O 1
ATOM 698 N N . CYS A 1 85 ? -1.307 -3.970 -17.176 1.00 97.12 85 CYS A N 1
ATOM 699 C CA . CYS A 1 85 ? -2.555 -3.318 -17.537 1.00 97.12 85 CYS A CA 1
ATOM 700 C C . CYS A 1 85 ? -2.977 -3.714 -18.948 1.00 97.12 85 CYS A C 1
ATOM 702 O O . CYS A 1 85 ? -2.172 -3.783 -19.865 1.00 97.12 85 CYS A O 1
ATOM 704 N N . ASP A 1 86 ? -4.264 -3.995 -19.073 1.00 95.81 86 ASP A N 1
ATOM 705 C CA . ASP A 1 86 ? -4.985 -4.301 -20.301 1.00 95.81 86 ASP A CA 1
ATOM 706 C C . ASP A 1 86 ? -5.327 -3.046 -21.118 1.00 95.81 86 ASP A C 1
ATOM 708 O O . ASP A 1 86 ? -5.558 -3.136 -22.317 1.00 95.81 86 ASP A O 1
ATOM 712 N N . ILE A 1 87 ? -5.336 -1.873 -20.479 1.00 96.31 87 ILE A N 1
ATOM 713 C CA . ILE A 1 87 ? -5.753 -0.598 -21.085 1.00 96.31 87 ILE A CA 1
ATOM 714 C C . ILE A 1 87 ? -4.546 0.271 -21.473 1.00 96.31 87 ILE A C 1
ATOM 716 O O . ILE A 1 87 ? -4.630 1.095 -22.378 1.00 96.31 87 ILE A O 1
ATOM 720 N N . CYS A 1 88 ? -3.401 0.107 -20.807 1.00 96.25 88 CYS A N 1
ATOM 721 C CA . CYS A 1 88 ? -2.180 0.850 -21.121 1.00 96.25 88 CYS A CA 1
ATOM 722 C C . CYS A 1 88 ? -0.925 -0.004 -20.909 1.00 96.25 88 CYS A C 1
ATOM 724 O O . CYS A 1 88 ? -0.988 -1.118 -20.403 1.00 96.25 88 CYS A O 1
ATOM 726 N N . THR A 1 89 ? 0.247 0.539 -21.233 1.00 96.12 89 THR A N 1
ATOM 727 C CA . THR A 1 89 ? 1.533 -0.179 -21.162 1.00 96.12 89 THR A CA 1
ATOM 728 C C . THR A 1 89 ? 2.089 -0.347 -19.741 1.00 96.12 89 THR A C 1
ATOM 730 O O . THR A 1 89 ? 3.179 -0.892 -19.555 1.00 96.12 89 THR A O 1
ATOM 733 N N . ALA A 1 90 ? 1.371 0.114 -18.712 1.00 96.69 90 ALA A N 1
ATOM 734 C CA . ALA A 1 90 ? 1.847 0.071 -17.337 1.00 96.69 90 ALA A CA 1
ATOM 735 C C . ALA A 1 90 ? 1.912 -1.367 -16.794 1.00 96.69 90 ALA A C 1
ATOM 737 O O . ALA A 1 90 ? 0.957 -2.142 -16.885 1.00 96.69 90 ALA A O 1
ATOM 738 N N . THR A 1 91 ? 3.034 -1.701 -16.155 1.00 97.12 91 THR A N 1
ATOM 739 C CA . THR A 1 91 ? 3.277 -3.014 -15.543 1.00 97.12 91 THR A CA 1
ATOM 740 C C . THR A 1 91 ? 3.745 -2.879 -14.097 1.00 97.12 91 THR A C 1
ATOM 742 O O . THR A 1 91 ? 4.480 -1.952 -13.733 1.00 97.12 91 THR A O 1
ATOM 745 N N . PHE A 1 92 ? 3.327 -3.822 -13.254 1.00 96.81 92 PHE A N 1
ATOM 746 C CA . PHE A 1 92 ? 3.505 -3.772 -11.807 1.00 96.81 92 PHE A CA 1
ATOM 747 C C . PHE A 1 92 ? 4.023 -5.104 -11.261 1.00 96.81 92 PHE A C 1
ATOM 749 O O . PHE A 1 92 ? 3.668 -6.183 -11.733 1.00 96.81 92 PHE A O 1
ATOM 756 N N . VAL A 1 93 ? 4.829 -5.014 -10.203 1.00 97.00 93 VAL A N 1
ATOM 757 C CA . VAL A 1 93 ? 5.266 -6.177 -9.410 1.00 97.00 93 VAL A CA 1
ATOM 758 C C . VAL A 1 93 ? 4.219 -6.558 -8.360 1.00 97.00 93 VAL A C 1
ATOM 760 O O . VAL A 1 93 ? 4.0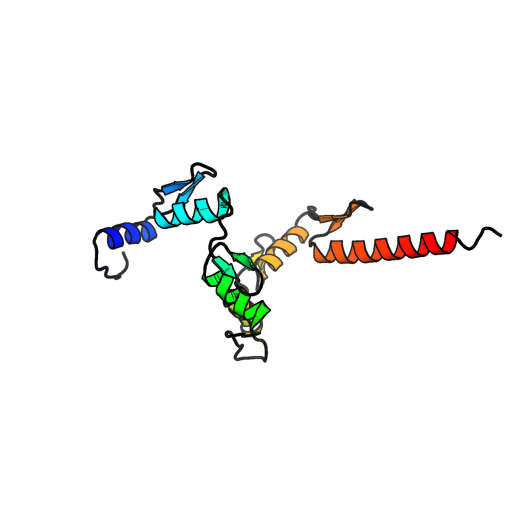72 -7.727 -8.022 1.00 97.00 93 VAL A O 1
ATOM 763 N N . TYR A 1 94 ? 3.474 -5.570 -7.860 1.00 95.19 94 TYR A N 1
ATOM 764 C CA . TYR A 1 94 ? 2.544 -5.721 -6.744 1.00 95.19 94 TYR A CA 1
ATOM 765 C C . TYR A 1 94 ? 1.084 -5.674 -7.228 1.00 95.19 94 TYR A C 1
ATOM 767 O O . TYR A 1 94 ? 0.704 -4.700 -7.893 1.00 95.19 94 TYR A O 1
ATOM 775 N N . PRO A 1 95 ? 0.235 -6.652 -6.860 1.00 94.94 95 PRO A N 1
ATOM 776 C CA . PRO A 1 95 ? -1.161 -6.694 -7.296 1.00 94.94 95 PRO A CA 1
ATOM 777 C C . PRO A 1 95 ? -1.984 -5.527 -6.742 1.00 94.94 95 PRO A C 1
ATOM 779 O O . PRO A 1 95 ? -2.860 -5.001 -7.425 1.00 94.94 95 PRO A O 1
ATOM 782 N N . GLU A 1 96 ? -1.706 -5.074 -5.519 1.00 93.06 96 GLU A N 1
ATOM 783 C CA . GLU A 1 96 ? -2.379 -3.920 -4.922 1.00 93.06 96 GLU A CA 1
ATOM 784 C C . GLU A 1 96 ? -2.116 -2.620 -5.694 1.00 93.06 96 GLU A C 1
ATOM 786 O O . GLU A 1 96 ? -3.027 -1.804 -5.860 1.00 93.06 96 GLU A O 1
ATOM 791 N N . HIS A 1 97 ? -0.898 -2.441 -6.214 1.00 94.44 97 HIS A N 1
ATOM 792 C CA . HIS A 1 97 ? -0.541 -1.279 -7.026 1.00 94.44 97 HIS A CA 1
ATOM 793 C C . HIS A 1 97 ? -1.236 -1.341 -8.381 1.00 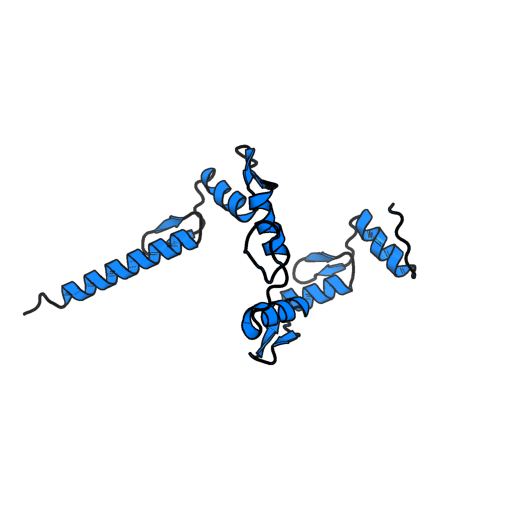94.44 97 HIS A C 1
ATOM 795 O O . HIS A 1 97 ? -1.804 -0.342 -8.814 1.00 94.44 97 HIS A O 1
ATOM 801 N N . PHE A 1 98 ? -1.274 -2.526 -8.992 1.00 96.12 98 PHE A N 1
ATOM 802 C CA . PHE A 1 98 ? -2.026 -2.763 -10.216 1.00 96.12 98 PHE A CA 1
ATOM 803 C C . PHE A 1 98 ? -3.523 -2.463 -10.040 1.00 96.12 98 PHE A C 1
ATOM 805 O O . PHE A 1 98 ? -4.101 -1.693 -10.806 1.00 96.12 98 PHE A O 1
ATOM 812 N N . LYS A 1 99 ? -4.152 -2.980 -8.977 1.00 94.12 99 LYS A N 1
ATOM 813 C CA . LYS A 1 99 ? -5.566 -2.713 -8.675 1.00 94.12 99 LYS A CA 1
ATOM 814 C C . LYS A 1 99 ? -5.833 -1.222 -8.464 1.00 94.12 99 LYS A C 1
ATOM 816 O O . LYS A 1 99 ? -6.821 -0.703 -8.974 1.00 94.12 99 LYS A O 1
ATOM 821 N N . LYS A 1 100 ? -4.954 -0.523 -7.736 1.00 93.69 100 LYS A N 1
ATOM 822 C CA . LYS A 1 100 ? -5.040 0.934 -7.541 1.00 93.69 100 LYS A CA 1
ATOM 823 C C . LYS A 1 100 ? -4.888 1.686 -8.866 1.00 93.69 100 LYS A C 1
ATOM 825 O O . LYS A 1 100 ? -5.625 2.640 -9.086 1.00 93.69 100 LYS A O 1
ATOM 830 N N . HIS A 1 101 ? -3.976 1.255 -9.736 1.00 95.25 101 HIS A N 1
ATOM 831 C CA . HIS A 1 101 ? -3.778 1.840 -11.059 1.00 95.25 101 HIS A CA 1
ATOM 832 C C . HIS A 1 101 ? -5.013 1.687 -11.952 1.00 95.25 101 HIS A C 1
ATOM 834 O O . HIS A 1 101 ? -5.443 2.674 -12.539 1.00 95.25 101 HIS A O 1
ATOM 840 N N . ARG A 1 102 ? -5.645 0.504 -11.998 1.00 95.31 102 ARG A N 1
ATOM 841 C CA . ARG A 1 102 ? -6.845 0.275 -12.828 1.00 95.31 102 ARG A CA 1
ATOM 842 C C . ARG A 1 102 ? -7.985 1.258 -12.547 1.00 95.31 102 ARG A C 1
ATOM 844 O O . ARG A 1 102 ? -8.737 1.582 -13.457 1.00 95.31 102 ARG A O 1
ATOM 851 N N . ARG A 1 103 ? -8.078 1.789 -11.322 1.00 95.06 103 ARG A N 1
ATOM 852 C CA . ARG A 1 103 ? -9.073 2.815 -10.954 1.00 95.06 103 ARG A CA 1
ATOM 853 C C . ARG A 1 103 ? -8.937 4.124 -11.725 1.00 95.06 103 ARG A C 1
ATOM 855 O O . ARG A 1 103 ? -9.880 4.905 -11.760 1.00 95.06 103 ARG A O 1
ATOM 862 N N . ILE A 1 104 ? -7.767 4.390 -12.304 1.00 94.31 104 ILE A N 1
ATOM 863 C CA . ILE A 1 104 ? -7.550 5.556 -13.166 1.00 94.31 104 ILE A CA 1
ATOM 864 C C . ILE A 1 104 ? -8.377 5.409 -14.445 1.00 94.31 104 ILE A C 1
ATOM 866 O O . ILE A 1 104 ? -9.011 6.371 -14.858 1.00 94.31 104 ILE A O 1
ATOM 870 N N . HIS A 1 105 ? -8.426 4.201 -15.009 1.00 95.19 105 HIS A N 1
ATOM 871 C CA . HIS A 1 105 ? -9.170 3.914 -16.234 1.00 95.19 105 HIS A CA 1
ATOM 872 C C . HIS A 1 105 ? -10.666 3.741 -15.983 1.00 95.19 105 HIS A C 1
ATOM 874 O O . HIS A 1 105 ? -11.480 4.230 -16.754 1.00 95.19 105 HIS A O 1
ATOM 880 N N . THR A 1 106 ? -11.046 3.081 -14.885 1.00 93.62 106 THR A N 1
ATOM 881 C CA . THR A 1 106 ? -12.468 2.872 -14.558 1.00 93.62 106 THR A CA 1
ATOM 882 C C . THR A 1 106 ? -13.138 4.098 -13.940 1.00 93.62 106 THR A C 1
ATOM 884 O O . THR A 1 106 ? -14.355 4.121 -13.791 1.00 93.62 106 THR A O 1
ATOM 887 N N . GLY A 1 107 ? -12.362 5.093 -13.500 1.00 93.00 107 GLY A N 1
ATOM 888 C CA . GLY A 1 107 ? -12.873 6.251 -12.767 1.00 93.00 107 GLY A CA 1
ATOM 889 C C . GLY A 1 107 ? -13.361 5.943 -11.344 1.00 93.00 107 GLY A C 1
ATOM 890 O O . GLY A 1 107 ? -13.894 6.835 -10.684 1.00 93.00 107 GLY A O 1
ATOM 891 N N . GLU A 1 108 ? -13.169 4.718 -10.839 1.00 94.69 108 GLU A N 1
ATOM 892 C CA . GLU A 1 108 ? -13.608 4.301 -9.503 1.00 94.69 108 GLU A CA 1
ATOM 893 C C . GLU A 1 108 ? -12.943 5.168 -8.414 1.00 94.69 108 GLU A C 1
ATOM 895 O O . GLU A 1 108 ? -11.713 5.220 -8.277 1.00 94.69 108 GLU A O 1
ATOM 900 N N . LYS A 1 109 ? -13.758 5.831 -7.584 1.00 94.44 109 LYS A N 1
ATOM 901 C CA . LYS A 1 109 ? -13.299 6.699 -6.485 1.00 94.44 109 LYS A CA 1
ATOM 902 C C . LYS A 1 109 ? -13.896 6.278 -5.134 1.00 94.44 109 LYS A C 1
ATOM 904 O O . LYS A 1 109 ? -14.761 6.974 -4.611 1.00 94.44 109 LYS A O 1
ATOM 909 N N . PRO A 1 110 ? -13.422 5.174 -4.524 1.00 94.31 110 PRO A N 1
ATOM 910 C CA . PRO A 1 110 ? -14.051 4.600 -3.327 1.00 94.31 110 PRO A CA 1
ATOM 911 C C . PRO A 1 110 ? -13.896 5.430 -2.055 1.00 94.31 110 PRO A C 1
ATOM 913 O O . PRO A 1 110 ? -14.495 5.106 -1.035 1.00 94.31 110 PRO A O 1
ATOM 916 N N . TYR A 1 111 ? -13.014 6.429 -2.059 1.00 95.38 111 TYR A N 1
ATOM 917 C CA . TYR A 1 111 ? -12.641 7.142 -0.844 1.00 95.38 111 TYR A CA 1
ATOM 918 C C . TYR A 1 111 ? -13.246 8.537 -0.857 1.00 95.38 111 TYR A C 1
ATOM 920 O O . TYR A 1 111 ? -12.734 9.429 -1.532 1.00 95.38 111 TYR A O 1
ATOM 928 N N . LEU A 1 112 ? -14.311 8.723 -0.086 1.00 96.25 112 LEU A N 1
ATOM 929 C CA . LEU A 1 112 ? -14.984 10.006 0.071 1.00 96.25 112 LEU A CA 1
ATOM 930 C C . LEU A 1 112 ? -14.326 10.840 1.177 1.00 96.25 112 LEU A C 1
ATOM 932 O O . LEU A 1 112 ? -13.855 10.325 2.197 1.00 96.25 112 LEU A O 1
ATOM 936 N N . CYS A 1 113 ? -14.265 12.150 0.963 1.00 93.56 113 CYS A N 1
ATOM 937 C CA . CYS A 1 113 ? -14.035 13.107 2.029 1.00 93.56 113 CYS A CA 1
ATOM 938 C C . CYS A 1 113 ? -15.343 13.312 2.794 1.00 93.56 113 CYS A C 1
ATOM 940 O O . CYS A 1 113 ? -16.326 13.749 2.211 1.00 93.56 113 CYS A O 1
ATOM 942 N N . GLU A 1 114 ? -15.341 13.036 4.094 1.00 91.81 114 GLU A N 1
ATOM 943 C CA . GLU A 1 114 ? -16.525 13.195 4.953 1.00 91.81 114 GLU A CA 1
ATOM 944 C C . GLU A 1 114 ? -16.906 14.667 5.176 1.00 91.81 114 GLU A C 1
ATOM 946 O O . GLU A 1 114 ? -18.044 14.948 5.520 1.00 91.81 114 GLU A O 1
ATOM 951 N N . VAL A 1 115 ? -15.977 15.606 4.953 1.00 89.50 115 VAL A N 1
ATOM 952 C CA . VAL A 1 115 ? -16.221 17.045 5.155 1.00 89.50 115 VAL A CA 1
ATOM 953 C C . VAL A 1 115 ? -16.889 17.685 3.937 1.00 89.50 115 VAL A C 1
ATOM 955 O O . VAL A 1 115 ? -17.833 18.446 4.087 1.00 89.50 115 VAL A O 1
ATOM 958 N N . CYS A 1 116 ? -16.411 17.390 2.724 1.00 92.19 116 CYS A N 1
ATOM 959 C CA . CYS A 1 116 ? -16.881 18.057 1.500 1.00 92.19 116 CYS A CA 1
ATOM 960 C C . CYS A 1 116 ? -17.441 17.107 0.430 1.00 92.19 116 CYS A C 1
ATOM 962 O O . CYS A 1 116 ? -17.657 17.517 -0.706 1.00 92.19 116 CYS A O 1
ATOM 964 N N . GLY A 1 117 ? -17.580 15.813 0.729 1.00 91.81 117 GLY A N 1
ATOM 965 C CA . GLY A 1 117 ? -18.088 14.800 -0.204 1.00 91.81 117 GLY A CA 1
ATOM 966 C C . GLY A 1 117 ? -17.150 14.442 -1.364 1.00 91.81 117 GLY A C 1
ATOM 967 O O . GLY A 1 117 ? -17.429 13.513 -2.119 1.00 91.81 117 GLY A O 1
ATOM 968 N N . LYS A 1 118 ? -16.009 15.130 -1.524 1.00 93.44 118 LYS A N 1
ATOM 969 C CA . LYS A 1 118 ? -15.105 14.915 -2.664 1.00 93.44 118 LYS A CA 1
ATOM 970 C C . LYS A 1 118 ? -14.552 13.488 -2.690 1.00 93.44 118 LYS A C 1
ATOM 972 O O . LYS A 1 118 ? -13.975 13.017 -1.709 1.00 93.44 118 LYS A O 1
ATOM 977 N N . ALA A 1 119 ? -14.686 12.825 -3.837 1.00 95.00 119 ALA A N 1
ATOM 978 C CA . ALA A 1 119 ? -14.269 11.441 -4.038 1.00 95.00 119 ALA A CA 1
ATOM 979 C C . ALA A 1 119 ? -12.835 11.323 -4.584 1.00 95.00 119 ALA A C 1
ATOM 981 O O . ALA A 1 119 ? -12.414 12.076 -5.467 1.00 95.00 119 ALA A O 1
ATOM 982 N N . PHE A 1 120 ? -12.093 10.327 -4.099 1.00 93.25 120 PHE A N 1
ATOM 983 C CA . PHE A 1 120 ? -10.710 10.038 -4.476 1.00 93.25 120 PHE A CA 1
ATOM 984 C C . PHE A 1 120 ? -10.527 8.564 -4.854 1.00 93.25 120 PHE A C 1
ATOM 986 O O . PHE A 1 120 ? -11.128 7.666 -4.267 1.00 93.25 120 PHE A O 1
ATOM 993 N N . ASN A 1 121 ? -9.615 8.303 -5.794 1.00 91.81 121 ASN A N 1
ATOM 994 C CA . ASN A 1 121 ? -9.232 6.948 -6.223 1.00 91.81 121 ASN A CA 1
ATOM 995 C C . ASN A 1 121 ? -8.287 6.229 -5.236 1.00 91.81 121 ASN A C 1
ATOM 997 O O . ASN A 1 121 ? -8.073 5.016 -5.328 1.00 91.81 121 ASN A O 1
ATOM 1001 N N . SER A 1 122 ? -7.725 6.961 -4.266 1.00 91.19 122 SER A N 1
ATOM 1002 C CA . SER A 1 122 ? -6.821 6.422 -3.254 1.00 91.19 122 SER A CA 1
ATOM 1003 C C . SER A 1 122 ? -7.009 7.060 -1.880 1.00 91.19 122 SER A C 1
ATOM 1005 O O . SER A 1 122 ? -7.306 8.251 -1.759 1.00 91.19 122 SER A O 1
ATOM 1007 N N . ARG A 1 123 ? -6.794 6.252 -0.833 1.00 90.88 123 ARG A N 1
ATOM 1008 C CA . ARG A 1 123 ? -6.895 6.686 0.565 1.00 90.88 123 ARG A CA 1
ATOM 1009 C C . ARG A 1 123 ? -5.877 7.773 0.900 1.00 90.88 123 ARG A C 1
ATOM 1011 O O . ARG A 1 123 ? -6.233 8.725 1.582 1.00 90.88 123 ARG A O 1
ATOM 1018 N N . ASP A 1 124 ? -4.650 7.657 0.399 1.00 88.75 124 ASP A N 1
ATOM 1019 C CA . ASP A 1 124 ? -3.578 8.627 0.662 1.00 88.75 124 ASP A CA 1
ATOM 1020 C C . ASP A 1 124 ? -3.935 10.011 0.113 1.00 88.75 124 ASP A C 1
ATOM 1022 O O . ASP A 1 124 ? -3.772 11.016 0.803 1.00 88.75 124 ASP A O 1
ATOM 1026 N N . ASN A 1 125 ? -4.507 10.063 -1.097 1.00 89.19 125 ASN A N 1
ATOM 1027 C CA . ASN A 1 125 ? -4.972 11.315 -1.690 1.00 89.19 125 ASN A CA 1
ATOM 1028 C C . ASN A 1 125 ? -6.108 11.937 -0.871 1.00 89.19 125 ASN A C 1
ATOM 1030 O O . ASN A 1 125 ? -6.060 13.138 -0.610 1.00 89.19 125 ASN A O 1
ATOM 1034 N N . ARG A 1 126 ? -7.078 11.128 -0.415 1.00 92.25 126 ARG A N 1
ATOM 1035 C CA . ARG A 1 126 ? -8.159 11.585 0.476 1.00 92.25 126 ARG A CA 1
ATOM 1036 C C . ARG A 1 126 ? -7.612 12.108 1.802 1.00 92.25 126 ARG A C 1
ATOM 1038 O O . ARG A 1 126 ? -8.018 13.174 2.251 1.00 92.25 126 ARG A O 1
ATOM 1045 N N . ASN A 1 127 ? -6.691 11.378 2.428 1.00 88.94 127 ASN A N 1
ATOM 1046 C CA . ASN A 1 127 ? -6.093 11.761 3.707 1.00 88.94 127 ASN A CA 1
ATOM 1047 C C . ASN A 1 127 ? -5.317 13.073 3.581 1.00 88.94 127 ASN A C 1
ATOM 1049 O O . ASN A 1 127 ? -5.483 13.957 4.410 1.00 88.94 127 ASN A O 1
ATOM 1053 N N . ALA A 1 128 ? -4.520 13.227 2.523 1.00 85.94 128 ALA A N 1
ATOM 1054 C CA . ALA A 1 128 ? -3.808 14.473 2.287 1.00 85.94 128 ALA A CA 1
ATOM 1055 C C . ALA A 1 128 ? -4.758 15.636 1.961 1.00 85.94 128 ALA A C 1
ATOM 1057 O O . ALA A 1 128 ? -4.509 16.761 2.376 1.00 85.94 128 ALA A O 1
ATOM 1058 N N . HIS A 1 129 ? -5.854 15.372 1.243 1.00 88.25 129 HIS A N 1
ATOM 1059 C CA . HIS A 1 129 ? -6.891 16.372 1.001 1.00 88.25 129 HIS A CA 1
ATOM 1060 C C . HIS A 1 129 ? -7.572 16.826 2.295 1.00 88.25 129 HIS A C 1
ATOM 1062 O O . HIS A 1 129 ? -7.912 17.996 2.407 1.00 88.25 129 HIS A O 1
ATOM 1068 N N . ARG A 1 130 ? -7.738 15.938 3.285 1.00 86.12 130 ARG A N 1
ATOM 1069 C CA . ARG A 1 130 ? -8.369 16.281 4.567 1.00 86.12 130 ARG A CA 1
ATOM 1070 C C . ARG A 1 130 ? -7.660 17.429 5.284 1.00 86.12 130 ARG A C 1
ATOM 1072 O O . ARG A 1 130 ? -8.327 18.176 5.985 1.00 86.12 130 ARG A O 1
ATOM 1079 N N . PHE A 1 131 ? -6.354 17.600 5.086 1.00 84.00 131 PHE A N 1
ATOM 1080 C CA . PHE A 1 131 ? -5.651 18.737 5.666 1.00 84.00 131 PHE A CA 1
ATOM 1081 C C . PHE A 1 131 ? -6.101 20.075 5.070 1.00 84.00 131 PHE A C 1
ATOM 1083 O O . PHE A 1 131 ? -5.965 21.082 5.724 1.00 84.00 131 PHE A O 1
ATOM 1090 N N . ILE A 1 132 ? -6.697 20.145 3.879 1.00 82.88 132 ILE A N 1
ATOM 1091 C CA . ILE A 1 132 ? -7.244 21.426 3.385 1.00 82.88 132 ILE A CA 1
ATOM 1092 C C . ILE A 1 132 ? -8.381 21.927 4.293 1.00 82.88 132 ILE A C 1
ATOM 1094 O O . ILE A 1 132 ? -8.587 23.126 4.415 1.00 82.88 132 ILE A O 1
ATOM 1098 N N . HIS A 1 133 ? -9.070 21.010 4.976 1.00 83.75 133 HIS A N 1
ATOM 1099 C CA . HIS A 1 133 ? -10.117 21.322 5.953 1.00 83.75 133 HIS A CA 1
ATOM 1100 C C . HIS A 1 133 ? -9.575 21.504 7.379 1.00 83.75 133 HIS A C 1
ATOM 1102 O O . HIS A 1 133 ? -10.350 21.512 8.329 1.00 83.75 133 HIS A O 1
ATOM 1108 N N . SER A 1 134 ? -8.254 21.543 7.570 1.00 77.06 134 SER A N 1
ATOM 1109 C CA . SER A 1 134 ? -7.630 21.624 8.889 1.00 77.06 134 SER A CA 1
ATOM 1110 C C . SER A 1 134 ? -6.341 22.436 8.839 1.00 77.06 134 SER A C 1
ATOM 1112 O O . SER A 1 134 ? -5.456 22.144 8.050 1.00 77.06 134 SER A O 1
ATOM 1114 N N . ASP A 1 135 ? -6.127 23.345 9.785 1.00 70.75 135 ASP A N 1
ATOM 1115 C CA . ASP A 1 135 ? -4.850 24.077 9.876 1.00 70.75 135 ASP A CA 1
ATOM 1116 C C . ASP A 1 135 ? -3.648 23.187 10.249 1.00 70.75 135 ASP A C 1
ATOM 1118 O O . ASP A 1 135 ? -2.507 23.642 10.339 1.00 70.75 135 ASP A O 1
ATOM 1122 N N . LYS A 1 136 ? -3.873 21.881 10.446 1.00 72.94 136 LYS A N 1
ATOM 1123 C CA . LYS A 1 136 ? -2.822 20.910 10.731 1.00 72.94 136 LYS A CA 1
ATOM 1124 C C . LYS A 1 136 ? -1.983 20.653 9.487 1.00 72.94 136 LYS A C 1
ATOM 1126 O O . LYS A 1 136 ? -2.379 19.920 8.582 1.00 72.94 136 LYS A O 1
ATOM 1131 N N . LYS A 1 137 ? -0.762 21.177 9.516 1.00 77.56 137 LYS A N 1
ATOM 1132 C CA . LYS A 1 137 ? 0.309 20.873 8.568 1.00 77.56 137 LYS A CA 1
ATOM 1133 C C . LYS A 1 137 ? 1.310 19.931 9.249 1.00 77.56 137 LYS A C 1
ATOM 1135 O O . LYS A 1 137 ? 2.196 20.397 9.952 1.00 77.56 137 LYS A O 1
ATOM 1140 N N . PRO A 1 138 ? 1.170 18.601 9.098 1.00 80.25 138 PRO A N 1
ATOM 1141 C CA . PRO A 1 138 ? 1.922 17.626 9.898 1.00 80.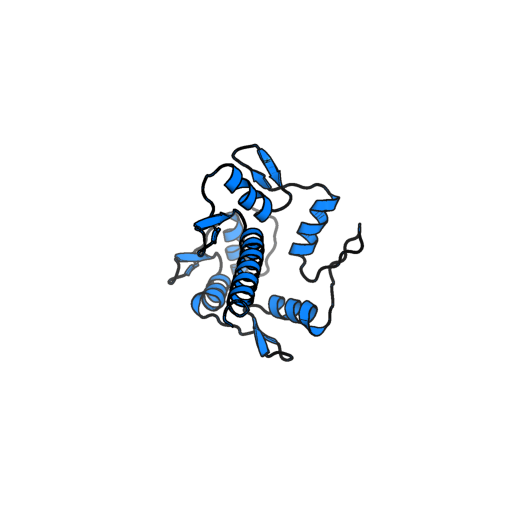25 138 PRO A CA 1
ATOM 1142 C C . PRO A 1 138 ? 3.416 17.547 9.563 1.00 80.25 138 PRO A C 1
ATOM 1144 O O . PRO A 1 138 ? 4.146 16.814 10.227 1.00 80.25 138 PRO A O 1
ATOM 1147 N N . TYR A 1 139 ? 3.866 18.224 8.507 1.00 83.69 139 TYR A N 1
ATOM 1148 C CA . TYR A 1 139 ? 5.263 18.241 8.097 1.00 83.69 139 TYR A CA 1
ATOM 1149 C C . TYR A 1 139 ? 5.778 19.668 8.145 1.00 83.69 139 TYR A C 1
ATOM 1151 O O . TYR A 1 139 ? 5.379 20.478 7.321 1.00 83.69 139 TYR A O 1
ATOM 1159 N N . GLU A 1 140 ? 6.666 19.965 9.079 1.00 83.69 140 GLU A N 1
ATOM 1160 C CA . GLU A 1 140 ? 7.226 21.299 9.261 1.00 83.69 140 GLU A CA 1
ATOM 1161 C C . GLU A 1 140 ? 8.690 21.331 8.822 1.00 83.69 140 GLU A C 1
ATOM 1163 O O . GLU A 1 140 ? 9.443 20.376 9.035 1.00 83.69 140 GLU A O 1
ATOM 1168 N N . CYS A 1 141 ? 9.090 22.420 8.173 1.00 84.50 141 CYS A N 1
ATOM 1169 C CA . CYS A 1 141 ? 10.488 22.694 7.898 1.00 84.50 141 CYS A CA 1
ATOM 1170 C C . CYS A 1 141 ? 11.177 23.178 9.173 1.00 84.50 141 CYS A C 1
ATOM 1172 O O . CYS A 1 141 ? 10.863 24.250 9.669 1.00 84.50 141 CYS A O 1
ATOM 1174 N N . LEU A 1 142 ? 12.166 22.430 9.660 1.00 83.94 142 LEU A N 1
ATOM 1175 C CA . LEU A 1 142 ? 12.910 22.788 10.875 1.00 83.94 142 LEU A CA 1
ATOM 1176 C C . LEU A 1 142 ? 13.833 24.007 10.702 1.00 83.94 142 LEU A C 1
ATOM 1178 O O . LEU A 1 142 ? 14.337 24.523 11.691 1.00 83.94 142 LEU A O 1
ATOM 1182 N N . VAL A 1 143 ? 14.071 24.449 9.462 1.00 80.56 143 VAL A N 1
ATOM 1183 C CA . VAL A 1 143 ? 14.922 25.612 9.164 1.00 80.56 143 VAL A CA 1
ATOM 1184 C C . VAL A 1 143 ? 14.119 26.914 9.206 1.00 80.56 143 VAL A C 1
ATOM 1186 O O . VAL A 1 143 ? 14.604 27.912 9.722 1.00 80.56 143 VAL A O 1
ATOM 1189 N N . CYS A 1 144 ? 12.887 26.919 8.684 1.00 84.56 144 CYS A N 1
ATOM 1190 C CA . CYS A 1 144 ? 12.083 28.142 8.537 1.00 84.56 144 CYS A CA 1
ATOM 1191 C C . CYS A 1 144 ? 10.683 28.082 9.176 1.00 84.56 144 CYS A C 1
ATOM 1193 O O . CYS A 1 144 ? 9.923 29.037 9.053 1.00 84.56 144 CYS A O 1
ATOM 1195 N N . GLY A 1 145 ? 10.296 26.963 9.797 1.00 77.88 145 GLY A N 1
ATOM 1196 C CA . GLY A 1 145 ? 8.985 26.768 10.436 1.00 77.88 145 GLY A CA 1
ATOM 1197 C C . GLY A 1 145 ? 7.806 26.585 9.470 1.00 77.88 145 GLY A C 1
ATOM 1198 O O . GLY A 1 145 ? 6.652 26.494 9.886 1.00 77.88 145 GLY A O 1
ATOM 1199 N N . MET A 1 146 ? 8.040 26.536 8.152 1.00 80.25 146 MET A N 1
ATOM 1200 C CA . MET A 1 146 ? 6.948 26.409 7.181 1.00 80.25 146 MET A CA 1
ATOM 1201 C C . MET A 1 146 ? 6.325 25.006 7.213 1.00 80.25 146 MET A C 1
ATOM 1203 O O . MET A 1 146 ? 7.008 24.000 7.015 1.00 80.25 146 MET A O 1
ATOM 1207 N N . GLY A 1 147 ? 5.006 24.940 7.408 1.00 80.94 147 GLY A N 1
ATOM 1208 C CA . GLY A 1 147 ? 4.238 23.695 7.372 1.00 80.94 147 GLY A CA 1
ATOM 1209 C C . GLY A 1 147 ? 3.829 23.249 5.957 1.00 80.94 147 GLY A C 1
ATOM 1210 O O . GLY A 1 147 ? 3.475 24.061 5.100 1.00 80.94 147 GLY A O 1
ATOM 1211 N N . PHE A 1 148 ? 3.755 21.935 5.746 1.00 80.69 148 PHE A N 1
ATOM 1212 C CA . PHE A 1 148 ? 3.373 21.261 4.507 1.00 80.69 148 PHE A CA 1
ATOM 1213 C C . PHE A 1 148 ? 2.390 20.108 4.763 1.00 80.69 148 PHE A C 1
ATOM 1215 O O . PHE A 1 148 ? 2.435 19.414 5.779 1.00 80.69 148 PHE A O 1
ATOM 1222 N N . MET A 1 149 ? 1.532 19.841 3.773 1.00 80.25 149 MET A N 1
ATOM 1223 C CA . MET A 1 149 ? 0.518 18.771 3.834 1.00 80.25 149 MET A CA 1
ATOM 1224 C C . MET A 1 149 ? 1.056 17.386 3.469 1.00 80.25 149 MET A C 1
ATOM 1226 O O . MET A 1 149 ? 0.423 16.365 3.741 1.00 80.25 149 MET A O 1
ATOM 1230 N N . ARG A 1 150 ? 2.203 17.333 2.780 1.00 79.81 150 ARG A N 1
ATOM 1231 C CA . ARG A 1 150 ? 2.819 16.096 2.283 1.00 79.81 150 ARG A CA 1
ATOM 1232 C C . ARG A 1 150 ? 4.343 16.181 2.372 1.00 79.81 150 ARG A C 1
ATOM 1234 O O . ARG A 1 150 ? 4.912 17.213 2.032 1.00 79.81 150 ARG A O 1
ATOM 1241 N N . LYS A 1 151 ? 5.001 15.063 2.707 1.00 84.31 151 LYS A N 1
ATOM 1242 C CA . LYS A 1 151 ? 6.474 14.968 2.762 1.00 84.31 151 LYS A CA 1
ATOM 1243 C C . LYS A 1 151 ? 7.192 15.381 1.469 1.00 84.31 151 LYS A C 1
ATOM 1245 O O . LYS A 1 151 ? 8.167 16.107 1.585 1.00 84.31 151 LYS A O 1
ATOM 1250 N N . PRO A 1 152 ? 6.748 14.991 0.253 1.00 86.19 152 PRO A N 1
ATOM 1251 C CA . PRO A 1 152 ? 7.437 15.405 -0.971 1.00 86.19 152 PRO A CA 1
ATOM 1252 C C . PRO A 1 152 ? 7.498 16.924 -1.166 1.00 86.19 152 PRO A C 1
ATOM 1254 O O . PRO A 1 152 ? 8.483 17.413 -1.702 1.00 86.19 152 PRO A O 1
ATOM 1257 N N . LEU A 1 153 ? 6.488 17.669 -0.697 1.00 84.19 153 LEU A N 1
ATOM 1258 C CA . LEU A 1 153 ? 6.489 19.135 -0.766 1.00 84.19 153 LEU A CA 1
ATOM 1259 C C . LEU A 1 153 ? 7.515 19.737 0.200 1.00 84.19 153 LEU A C 1
ATOM 1261 O O . LEU A 1 153 ? 8.262 20.625 -0.194 1.00 84.19 153 LEU A O 1
ATOM 1265 N N . LEU A 1 154 ? 7.601 19.202 1.424 1.00 86.50 154 LEU A N 1
ATOM 1266 C CA . LEU A 1 154 ? 8.646 19.580 2.377 1.00 86.50 154 LEU A CA 1
ATOM 1267 C C . LEU A 1 154 ? 10.042 19.254 1.826 1.00 86.50 154 LEU A C 1
ATOM 1269 O O . LEU A 1 154 ? 10.927 20.097 1.879 1.00 86.50 154 LEU A O 1
ATOM 1273 N N . TYR A 1 155 ? 10.246 18.061 1.259 1.00 88.25 155 TYR A N 1
ATOM 1274 C CA . TYR A 1 155 ? 11.542 17.698 0.683 1.00 88.25 155 TYR A CA 1
ATOM 1275 C C . TYR A 1 155 ? 11.932 18.618 -0.474 1.00 88.25 155 TYR A C 1
ATOM 1277 O O . TYR A 1 155 ? 13.059 19.099 -0.485 1.00 88.25 155 TYR A O 1
ATOM 1285 N N . ALA A 1 156 ? 11.014 18.912 -1.401 1.00 86.25 156 ALA A N 1
ATOM 1286 C CA . ALA A 1 156 ? 11.267 19.864 -2.483 1.00 86.25 156 ALA A CA 1
ATOM 1287 C C . ALA A 1 156 ? 11.636 21.256 -1.941 1.00 86.25 156 ALA A C 1
ATOM 1289 O O . ALA A 1 156 ? 12.618 21.844 -2.383 1.00 86.25 156 ALA A O 1
ATOM 1290 N N . HIS A 1 157 ? 10.913 21.742 -0.928 1.00 84.56 157 HIS A N 1
ATOM 1291 C CA . HIS A 1 157 ? 11.238 22.989 -0.239 1.00 84.56 157 HIS A CA 1
ATOM 1292 C C . HIS A 1 157 ? 12.642 22.963 0.391 1.00 84.56 157 HIS A C 1
ATOM 1294 O O . HIS A 1 157 ? 13.418 23.894 0.193 1.00 84.56 157 HIS A O 1
ATOM 1300 N N . MET A 1 158 ? 13.001 21.891 1.102 1.00 84.06 158 MET A N 1
ATOM 1301 C CA . MET A 1 158 ? 14.319 21.755 1.733 1.00 84.06 158 MET A CA 1
ATOM 1302 C C . MET A 1 158 ? 15.459 21.713 0.709 1.00 84.06 158 MET A C 1
ATOM 1304 O O . MET A 1 158 ? 16.517 22.277 0.968 1.00 84.06 158 MET A O 1
ATOM 1308 N N . GLN A 1 159 ? 15.260 21.088 -0.457 1.00 81.81 159 GLN A N 1
ATOM 1309 C CA . GLN A 1 159 ? 16.274 21.094 -1.518 1.00 81.81 159 GLN A CA 1
ATOM 1310 C C . GLN A 1 159 ? 16.547 22.516 -2.030 1.00 81.81 159 GLN A C 1
ATOM 1312 O O . GLN A 1 159 ? 17.704 22.869 -2.238 1.00 81.81 159 GLN A O 1
ATOM 1317 N N . ILE A 1 160 ? 15.509 23.350 -2.153 1.00 75.50 160 ILE A N 1
ATOM 1318 C CA . ILE A 1 160 ? 15.642 24.752 -2.580 1.00 75.50 160 ILE A CA 1
ATOM 1319 C C . ILE A 1 160 ? 16.384 25.590 -1.520 1.00 75.50 160 ILE A C 1
ATOM 1321 O O . ILE A 1 160 ? 17.268 26.379 -1.857 1.00 75.50 160 ILE A O 1
ATOM 1325 N N . GLN A 1 161 ? 16.088 25.390 -0.232 1.00 65.88 161 GLN A N 1
ATOM 1326 C CA . GLN A 1 161 ? 16.769 26.101 0.862 1.00 65.88 161 GLN A CA 1
ATOM 1327 C C . GLN A 1 161 ? 18.270 25.761 0.927 1.00 65.88 161 GLN A C 1
ATOM 1329 O O . GLN A 1 161 ? 19.108 26.659 0.983 1.00 65.88 161 GLN A O 1
ATOM 1334 N N . VAL A 1 162 ? 18.632 24.478 0.798 1.00 59.81 162 VAL A N 1
ATOM 1335 C CA . VAL A 1 162 ? 20.040 24.033 0.773 1.00 59.81 162 VAL A CA 1
ATOM 1336 C C . VAL A 1 162 ? 20.797 24.599 -0.438 1.00 59.81 162 VAL A C 1
ATOM 1338 O O . VAL A 1 162 ? 21.992 24.888 -0.338 1.00 59.81 162 VAL A O 1
ATOM 1341 N N . THR A 1 163 ? 20.133 24.790 -1.584 1.00 57.03 163 THR A N 1
ATOM 1342 C CA . THR A 1 163 ? 20.764 25.438 -2.746 1.00 57.03 163 THR A CA 1
ATOM 1343 C C . THR A 1 163 ? 21.018 26.932 -2.529 1.00 57.03 163 THR A C 1
ATOM 1345 O O . THR A 1 163 ? 22.091 27.406 -2.897 1.00 57.03 163 THR A O 1
ATOM 1348 N N . HIS A 1 164 ? 20.113 27.661 -1.866 1.00 53.81 164 HIS A N 1
ATOM 1349 C CA . HIS A 1 164 ? 20.321 29.079 -1.540 1.00 53.81 164 HIS A CA 1
ATOM 1350 C C . HIS A 1 164 ? 21.433 29.293 -0.498 1.00 53.81 164 HIS A C 1
ATOM 1352 O O . HIS A 1 164 ? 22.262 30.189 -0.663 1.00 53.81 164 HIS A O 1
ATOM 1358 N N . GLU A 1 165 ? 21.532 28.438 0.526 1.00 49.53 165 GLU A N 1
ATOM 1359 C CA . GLU A 1 165 ? 22.624 28.509 1.511 1.00 49.53 165 GLU A CA 1
ATOM 1360 C C . GLU A 1 165 ? 24.004 28.200 0.900 1.00 49.53 165 GLU A C 1
ATOM 1362 O O . GLU A 1 165 ? 25.007 28.807 1.285 1.00 49.53 165 GLU A O 1
ATOM 1367 N N . LYS A 1 166 ? 24.077 27.292 -0.086 1.00 49.72 166 LYS A N 1
ATOM 1368 C CA . LYS A 1 166 ? 25.325 27.007 -0.819 1.00 49.72 166 LYS A CA 1
ATOM 1369 C C . LYS A 1 166 ? 25.780 28.182 -1.690 1.00 49.72 166 LYS A C 1
ATOM 1371 O O . LYS A 1 166 ? 26.976 28.462 -1.724 1.00 49.72 166 LYS A O 1
ATOM 1376 N N . PHE A 1 167 ? 24.857 28.896 -2.337 1.00 43.44 167 PHE A N 1
ATOM 1377 C CA . PHE A 1 167 ? 25.186 30.104 -3.105 1.00 43.44 167 PHE A CA 1
ATOM 1378 C C . PHE A 1 167 ? 25.639 31.265 -2.203 1.00 43.44 167 PHE A C 1
ATOM 1380 O O . PHE A 1 167 ? 26.596 31.960 -2.539 1.00 43.44 167 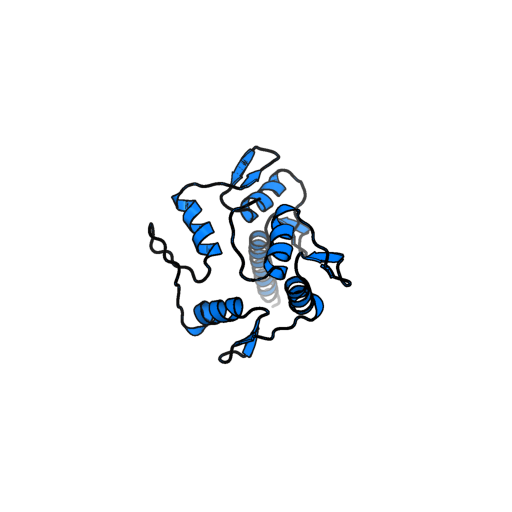PHE A O 1
ATOM 1387 N N . SER A 1 168 ? 25.040 31.428 -1.017 1.00 44.91 168 SER A N 1
ATOM 1388 C CA . SER A 1 168 ? 25.440 32.475 -0.064 1.00 44.91 168 SER A CA 1
ATOM 1389 C C . SER A 1 168 ? 26.843 32.264 0.520 1.00 44.91 168 SER A C 1
ATOM 1391 O O . SER A 1 168 ? 27.550 33.241 0.761 1.00 44.91 168 SER A O 1
ATOM 1393 N N . LYS A 1 169 ? 27.279 31.014 0.736 1.00 44.72 169 LYS A N 1
ATOM 1394 C CA . LYS A 1 169 ? 28.634 30.727 1.244 1.00 44.72 169 LYS A CA 1
ATOM 1395 C C . LYS A 1 169 ? 29.725 30.903 0.188 1.00 44.72 169 LYS A C 1
ATOM 1397 O O . LYS A 1 169 ? 30.846 31.236 0.553 1.00 44.72 169 LYS A O 1
ATOM 1402 N N . HIS A 1 170 ? 29.405 30.724 -1.095 1.00 40.69 170 HIS A N 1
ATOM 1403 C CA . HIS A 1 170 ? 30.381 30.898 -2.173 1.00 40.69 170 HIS A CA 1
ATOM 1404 C C . HIS A 1 170 ? 30.641 32.378 -2.503 1.00 40.69 170 HIS A C 1
ATOM 1406 O O . HIS A 1 170 ? 31.759 32.736 -2.855 1.00 40.69 170 HIS A O 1
ATOM 1412 N N . TYR A 1 171 ? 29.650 33.258 -2.305 1.00 35.91 171 TYR A N 1
ATOM 1413 C CA . TYR A 1 171 ? 29.811 34.703 -2.526 1.00 35.91 171 TYR A CA 1
ATOM 1414 C C . TYR A 1 171 ? 30.580 35.415 -1.398 1.00 35.91 171 TYR A C 1
ATOM 1416 O O . TYR A 1 171 ? 31.292 36.382 -1.648 1.00 35.91 171 TYR A O 1
ATOM 1424 N N . LEU A 1 172 ? 30.512 34.902 -0.163 1.00 42.47 172 LEU A N 1
ATOM 1425 C CA . LEU A 1 172 ? 31.277 35.436 0.975 1.00 42.47 172 LEU A CA 1
ATOM 1426 C C . LEU A 1 172 ? 32.768 35.045 0.959 1.00 42.47 172 LEU A C 1
ATOM 1428 O O . LEU A 1 172 ? 33.523 35.537 1.789 1.00 42.47 172 LEU A O 1
ATOM 1432 N N . SER A 1 173 ? 33.214 34.194 0.025 1.00 45.12 173 SER A N 1
ATOM 1433 C CA . SER A 1 173 ? 34.641 33.855 -0.146 1.00 45.12 173 SER A CA 1
ATOM 1434 C C . SER A 1 173 ? 35.359 34.712 -1.201 1.00 45.12 173 SER A C 1
ATOM 1436 O O . SER A 1 173 ? 36.560 34.548 -1.377 1.00 45.12 173 SER A O 1
ATOM 1438 N N . VAL A 1 174 ? 34.647 35.594 -1.918 1.00 47.59 174 VAL A N 1
ATOM 1439 C CA . VAL A 1 174 ? 35.198 36.384 -3.044 1.00 47.59 174 VAL A CA 1
ATOM 1440 C C . VAL A 1 174 ? 35.252 37.894 -2.737 1.00 47.59 174 VAL A C 1
ATOM 1442 O O . VAL A 1 174 ? 35.710 38.674 -3.559 1.00 47.59 174 VAL A O 1
ATOM 1445 N N . VAL A 1 175 ? 34.860 38.331 -1.531 1.00 44.53 175 VAL A N 1
ATOM 1446 C CA . VAL A 1 175 ? 34.930 39.749 -1.101 1.00 44.53 175 VAL A CA 1
ATOM 1447 C C . VAL A 1 175 ? 35.839 39.923 0.124 1.00 44.53 175 VAL A C 1
ATOM 1449 O O . VAL A 1 175 ? 35.494 40.603 1.083 1.00 44.53 175 VAL A O 1
ATOM 1452 N N . VAL A 1 176 ? 37.009 39.278 0.106 1.00 45.19 176 VAL A N 1
ATOM 1453 C CA . VAL A 1 176 ? 38.153 39.657 0.954 1.00 45.19 176 VAL A CA 1
ATOM 1454 C C . VAL A 1 176 ? 39.439 39.487 0.142 1.00 45.19 176 VAL A C 1
ATOM 1456 O O . VAL A 1 176 ? 40.123 38.479 0.294 1.00 45.19 176 VAL A O 1
ATOM 1459 N N . ILE A 1 177 ? 39.727 40.450 -0.738 1.00 39.81 177 ILE A N 1
ATOM 1460 C CA . ILE A 1 177 ? 41.073 40.962 -1.066 1.00 39.81 177 ILE A CA 1
ATOM 1461 C C . ILE A 1 177 ? 40.909 42.458 -1.331 1.00 39.81 177 ILE A C 1
ATOM 1463 O O . ILE A 1 177 ? 39.968 42.801 -2.083 1.00 39.81 177 ILE A O 1
#

Radius of gyration: 24.52 Å; chains: 1; bounding box: 65×72×46 Å